Protein AF-A0A950HT19-F1 (afdb_monomer)

Mean predicted aligned error: 2.62 Å

Secondary structure (DSSP, 8-state):
--SS--PPTT-TTHHHHHHS-BTTTB---SGGG-SS-TTSSHHHHHHHHHHHHHHHHT-

Radius of gyration: 11.8 Å; Cα contacts (8 Å, |Δi|>4): 83; chains: 1; bounding box: 31×19×30 Å

Sequence (59 aa):
LGSYSHALPGHADARSALAAPIDERIFFAGEACSPHDFSTAHGAYEPGVAAARAFLASR

pLDDT: mean 95.3, std 5.58, range [62.78, 98.12]

Foldseek 3Di:
DDQWDDADVPGLCVLCVQQDADPLPRGDAALSNQSPRGSDPVSRVVSVVVRVVSNVVSD

Nearest PDB structures (foldseek):
  7xe2-assembly1_A  TM=9.228E-01  e=2.335E-02  Homo sapiens
  7xe3-assembly1_A  TM=9.365E-01  e=2.661E-02  Homo sapiens
  4hsu-assembly1_A  TM=9.357E-01  e=3.032E-02  Homo sapiens
  4fwe-assembly1_A  TM=9.415E-01  e=3.237E-02  Homo sapiens
  4gur-assembly1_A  TM=9.376E-01  e=3.938E-02  Homo sapiens

Solvent-accessible surface area (backbone atoms only — not comparable to full-atom values): 3440 Å² total; per-residue (Å²): 140,84,92,66,64,79,64,57,95,95,39,68,66,53,17,61,65,56,38,50,58,48,91,74,74,47,70,40,58,26,19,62,37,27,90,82,38,48,63,37,72,67,19,20,47,56,36,37,54,50,34,53,52,51,52,64,69,64,104

Structure (mmCIF, N/CA/C/O backbone):
data_AF-A0A950HT19-F1
#
_entry.id   AF-A0A950HT19-F1
#
loop_
_atom_site.group_PDB
_atom_site.id
_atom_site.type_symbol
_atom_site.label_atom_i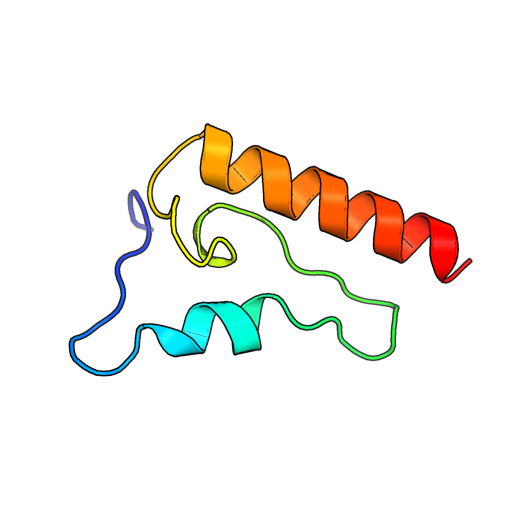d
_atom_site.label_alt_id
_atom_site.label_comp_id
_atom_site.label_asym_id
_atom_site.label_entity_id
_atom_site.label_seq_id
_atom_site.pdbx_PDB_ins_code
_atom_site.Cartn_x
_atom_site.Cartn_y
_atom_site.Cartn_z
_atom_site.occupancy
_atom_site.B_iso_or_equiv
_atom_site.auth_seq_id
_atom_site.auth_comp_id
_atom_site.auth_asym_id
_atom_site.auth_atom_id
_atom_site.pdbx_PDB_model_num
ATOM 1 N N . LEU A 1 1 ? 15.679 -9.356 3.284 1.00 62.78 1 LEU A N 1
ATOM 2 C CA . LEU A 1 1 ? 15.846 -7.889 3.421 1.00 62.78 1 LEU A CA 1
ATOM 3 C C . LEU A 1 1 ? 16.190 -7.331 2.046 1.00 62.78 1 LEU A C 1
ATOM 5 O O . LEU A 1 1 ? 16.914 -8.000 1.320 1.00 62.78 1 LEU A O 1
ATOM 9 N N . GLY A 1 2 ? 15.634 -6.178 1.682 1.00 89.38 2 GLY A N 1
ATOM 10 C CA . GLY A 1 2 ? 15.808 -5.509 0.386 1.00 89.38 2 GLY A CA 1
ATOM 11 C C . GLY A 1 2 ? 15.652 -3.992 0.549 1.00 89.38 2 GLY A C 1
ATOM 12 O O . GLY A 1 2 ? 15.543 -3.529 1.683 1.00 89.38 2 GLY A O 1
ATOM 13 N N . SER A 1 3 ? 15.660 -3.232 -0.551 1.00 94.31 3 SER A N 1
ATOM 14 C CA . SER A 1 3 ? 15.543 -1.763 -0.532 1.00 94.31 3 SER A CA 1
ATOM 15 C C . SER A 1 3 ? 14.109 -1.274 -0.754 1.00 94.31 3 SER A C 1
ATOM 17 O O . SER A 1 3 ? 13.515 -0.677 0.135 1.00 94.31 3 SER A O 1
ATOM 19 N N . TYR A 1 4 ? 13.556 -1.534 -1.936 1.00 92.69 4 TYR A N 1
ATOM 20 C CA . TYR A 1 4 ? 12.240 -1.082 -2.385 1.00 92.69 4 TYR A CA 1
ATOM 21 C C . TYR A 1 4 ? 11.617 -2.113 -3.329 1.00 92.69 4 TYR A C 1
ATOM 23 O O . TYR A 1 4 ? 12.325 -2.921 -3.936 1.00 92.69 4 TYR A O 1
ATOM 31 N N . SER A 1 5 ? 10.290 -2.101 -3.444 1.00 93.25 5 SER A N 1
ATOM 32 C CA . SER A 1 5 ? 9.552 -3.043 -4.279 1.00 93.25 5 SER A CA 1
ATOM 33 C C . SER A 1 5 ? 9.678 -2.725 -5.767 1.00 93.25 5 SER A C 1
ATOM 35 O O . SER A 1 5 ? 9.767 -1.569 -6.172 1.00 93.25 5 SER A O 1
ATOM 37 N N . HIS A 1 6 ? 9.597 -3.759 -6.597 1.00 94.31 6 HIS A N 1
ATOM 38 C CA . HIS A 1 6 ? 9.379 -3.644 -8.033 1.00 94.31 6 HIS A CA 1
ATOM 39 C C . HIS A 1 6 ? 8.492 -4.808 -8.473 1.00 94.31 6 HIS A C 1
ATOM 41 O O . HIS A 1 6 ? 8.666 -5.930 -7.993 1.00 94.31 6 HIS A O 1
ATOM 47 N N . ALA A 1 7 ? 7.529 -4.548 -9.355 1.00 95.56 7 ALA A N 1
ATOM 48 C CA . ALA A 1 7 ? 6.686 -5.605 -9.894 1.00 95.56 7 ALA A CA 1
ATOM 49 C C . ALA A 1 7 ? 7.477 -6.420 -10.922 1.00 95.56 7 ALA A C 1
ATOM 51 O O . ALA A 1 7 ? 8.152 -5.856 -11.779 1.00 95.56 7 ALA A O 1
ATOM 52 N N . LEU A 1 8 ? 7.372 -7.747 -10.871 1.00 96.38 8 LEU A N 1
ATOM 53 C CA . LEU A 1 8 ? 7.857 -8.575 -11.974 1.00 96.38 8 LEU A CA 1
ATOM 54 C C . LEU A 1 8 ? 7.056 -8.255 -13.255 1.00 96.38 8 LEU A C 1
ATOM 56 O O . LEU A 1 8 ? 5.895 -7.837 -13.152 1.00 96.38 8 LEU A O 1
ATOM 60 N N . PRO A 1 9 ? 7.625 -8.455 -14.46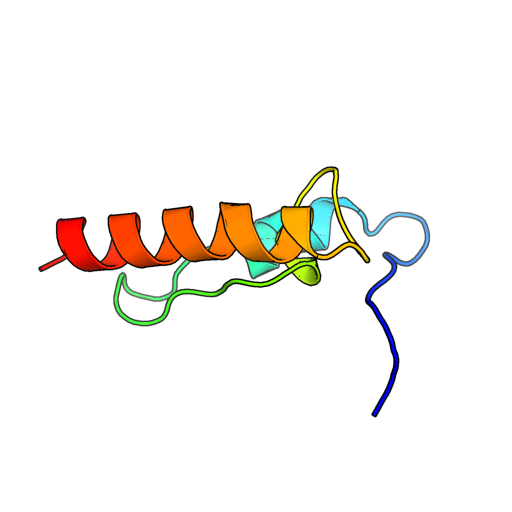0 1.00 97.19 9 PRO A N 1
ATOM 61 C CA . PRO A 1 9 ? 6.888 -8.266 -15.706 1.00 97.19 9 PRO A CA 1
ATOM 62 C C . PRO A 1 9 ? 5.546 -9.012 -15.689 1.00 97.19 9 PRO A C 1
ATOM 64 O O . PRO A 1 9 ? 5.500 -10.199 -15.378 1.00 97.19 9 PRO A O 1
ATOM 67 N N . GLY A 1 10 ? 4.454 -8.304 -15.990 1.00 97.62 10 GLY A N 1
ATOM 68 C 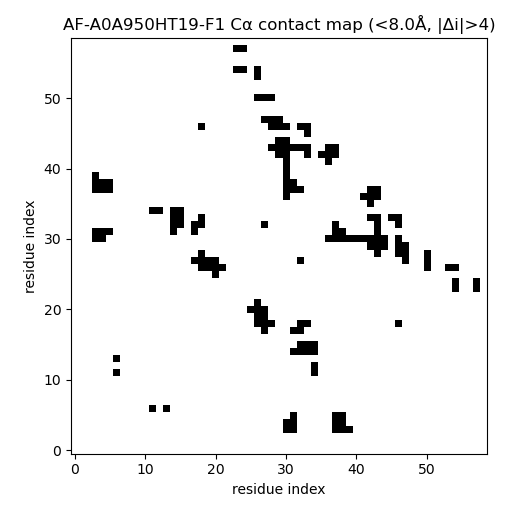CA . GLY A 1 10 ? 3.091 -8.852 -15.954 1.00 97.62 10 GLY A CA 1
ATOM 69 C C . GLY A 1 10 ? 2.404 -8.856 -14.579 1.00 97.62 10 GLY A C 1
ATOM 70 O O . GLY A 1 10 ? 1.262 -9.288 -14.493 1.00 97.62 10 GLY A O 1
ATOM 71 N N . HIS A 1 11 ? 3.046 -8.355 -13.516 1.00 96.81 11 HIS A N 1
ATOM 72 C CA . HIS A 1 11 ? 2.513 -8.386 -12.144 1.00 96.81 11 HIS A CA 1
ATOM 73 C C . HIS A 1 11 ? 2.255 -7.000 -11.528 1.00 96.81 11 HIS A C 1
ATOM 75 O O . HIS A 1 11 ? 2.207 -6.870 -10.305 1.00 96.81 11 HIS A O 1
ATOM 81 N N . ALA A 1 12 ? 2.089 -5.954 -12.341 1.00 95.62 12 ALA A N 1
ATOM 82 C CA . ALA A 1 12 ? 1.822 -4.603 -11.834 1.00 95.62 12 ALA A CA 1
ATOM 83 C C . ALA A 1 12 ? 0.553 -4.544 -10.955 1.00 95.62 12 ALA A C 1
ATOM 85 O O . ALA A 1 12 ? 0.559 -3.906 -9.902 1.00 95.62 12 ALA A O 1
ATOM 86 N N . ASP A 1 13 ? -0.487 -5.296 -11.322 1.00 96.12 13 ASP A N 1
ATOM 87 C CA . ASP A 1 13 ? -1.784 -5.293 -10.630 1.00 96.12 13 ASP A CA 1
ATOM 88 C C . ASP A 1 13 ? -1.744 -5.928 -9.231 1.00 96.12 13 ASP A C 1
ATOM 90 O O . ASP A 1 13 ? -2.637 -5.697 -8.413 1.00 96.12 13 ASP A O 1
ATOM 94 N N . ALA A 1 14 ? -0.682 -6.674 -8.896 1.00 96.75 14 ALA A N 1
ATOM 95 C CA . ALA A 1 14 ? -0.515 -7.278 -7.573 1.00 96.75 14 ALA A CA 1
ATOM 96 C C . ALA A 1 14 ? -0.506 -6.232 -6.442 1.00 96.75 14 ALA A C 1
ATOM 98 O O . ALA A 1 14 ? -0.855 -6.549 -5.306 1.00 96.75 14 ALA A O 1
ATOM 99 N N . ARG A 1 15 ? -0.159 -4.975 -6.748 1.00 96.56 15 ARG A N 1
ATOM 100 C CA . ARG A 1 15 ? -0.208 -3.862 -5.788 1.00 96.56 15 ARG A CA 1
ATOM 101 C C . ARG A 1 15 ? -1.626 -3.570 -5.310 1.00 96.56 15 ARG A C 1
ATOM 103 O O . ARG A 1 15 ? -1.824 -3.332 -4.124 1.00 96.56 15 ARG A O 1
ATOM 110 N N . SER A 1 16 ? -2.609 -3.638 -6.211 1.00 95.56 16 SER A N 1
ATOM 111 C CA . SER A 1 16 ? -4.018 -3.434 -5.860 1.00 95.56 16 SER A CA 1
ATOM 112 C C . SER A 1 16 ? -4.520 -4.550 -4.947 1.00 95.56 16 SER A C 1
ATOM 114 O O . SER A 1 16 ? -5.175 -4.271 -3.946 1.00 95.56 16 SER A O 1
ATOM 116 N N . ALA A 1 17 ? -4.136 -5.797 -5.236 1.00 96.69 17 ALA A N 1
ATOM 117 C CA . ALA A 1 17 ? -4.450 -6.930 -4.371 1.00 96.69 17 ALA A CA 1
ATOM 118 C C . ALA A 1 17 ? -3.806 -6.789 -2.980 1.00 96.69 17 ALA A C 1
ATOM 120 O O . ALA A 1 17 ? -4.465 -7.042 -1.978 1.00 96.69 17 ALA A O 1
ATOM 121 N N . LEU A 1 18 ? -2.545 -6.344 -2.908 1.00 97.00 18 LEU A N 1
ATOM 122 C CA . LEU A 1 18 ? -1.852 -6.086 -1.642 1.00 97.00 18 LEU A CA 1
ATOM 123 C C . LEU A 1 18 ? -2.514 -4.966 -0.826 1.00 97.00 18 LEU A C 1
ATOM 125 O O . LEU A 1 18 ? -2.557 -5.054 0.396 1.00 97.00 18 LEU A O 1
ATOM 129 N N . ALA A 1 19 ? -3.019 -3.922 -1.484 1.00 97.06 19 ALA A N 1
ATOM 130 C CA . ALA A 1 19 ? -3.655 -2.783 -0.825 1.00 97.06 19 ALA A CA 1
ATOM 131 C C . ALA A 1 19 ? -5.052 -3.098 -0.249 1.00 97.06 19 ALA A C 1
ATOM 133 O O . ALA A 1 19 ? -5.593 -2.293 0.511 1.00 97.06 19 ALA A O 1
ATOM 134 N N . ALA A 1 20 ? -5.655 -4.237 -0.605 1.00 96.62 20 ALA A N 1
ATOM 135 C CA . ALA A 1 20 ? -6.984 -4.607 -0.137 1.00 96.62 20 ALA A CA 1
ATOM 136 C C . ALA A 1 20 ? -6.977 -4.962 1.368 1.00 96.62 20 ALA A C 1
ATOM 138 O O . ALA A 1 20 ? -6.126 -5.736 1.814 1.00 96.62 20 ALA A O 1
ATOM 139 N N . PRO A 1 21 ? -7.919 -4.434 2.173 1.00 96.75 21 PRO A N 1
ATOM 140 C CA . PRO A 1 21 ? -8.022 -4.788 3.584 1.00 96.75 21 PRO A CA 1
ATOM 141 C C . PRO A 1 21 ? -8.578 -6.206 3.777 1.00 96.75 21 PRO A C 1
ATOM 143 O O . PRO A 1 21 ? -9.331 -6.713 2.946 1.00 96.75 21 PRO A O 1
ATOM 146 N N . ILE A 1 22 ? -8.256 -6.824 4.916 1.00 97.88 22 ILE A N 1
ATOM 147 C CA . ILE A 1 22 ? -8.803 -8.124 5.334 1.00 97.88 22 ILE A CA 1
ATOM 148 C C . ILE A 1 22 ? -9.77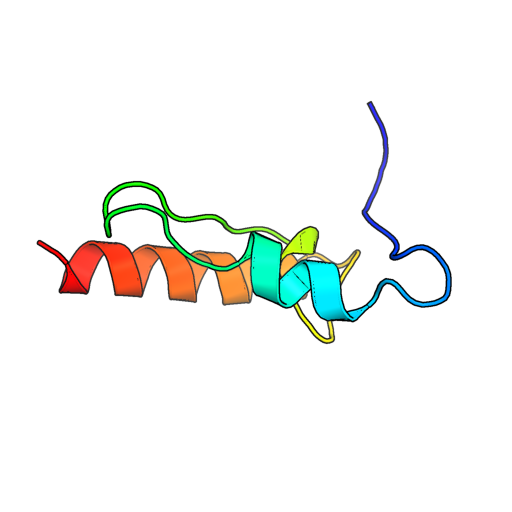9 -7.899 6.486 1.00 97.88 22 ILE A C 1
ATOM 150 O O . ILE A 1 22 ? -9.401 -7.344 7.524 1.00 97.88 22 ILE A O 1
ATOM 154 N N . ASP A 1 23 ? -11.024 -8.345 6.297 1.00 95.94 23 ASP A N 1
ATOM 155 C CA . ASP A 1 23 ? -12.122 -8.283 7.273 1.00 95.94 23 ASP A CA 1
ATOM 156 C C . ASP A 1 23 ? -12.317 -6.904 7.925 1.00 95.94 23 ASP A C 1
ATOM 158 O O . ASP A 1 23 ? -12.703 -6.829 9.090 1.00 95.94 23 ASP A O 1
ATOM 162 N N . GLU A 1 24 ? -11.966 -5.820 7.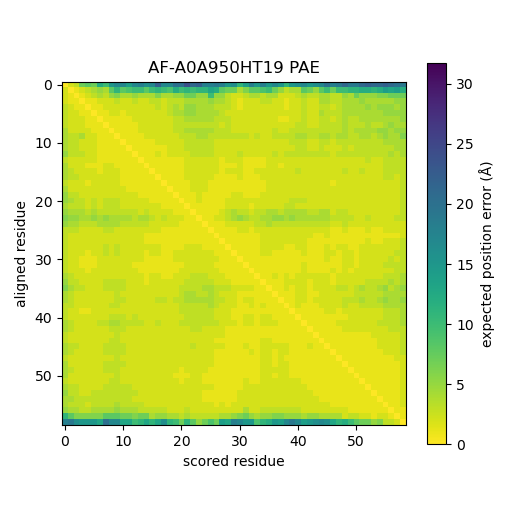218 1.00 94.25 24 GLU A N 1
ATOM 163 C CA . GLU A 1 24 ? -11.979 -4.439 7.741 1.00 94.25 24 GLU A CA 1
ATOM 164 C C . GLU A 1 24 ? -11.233 -4.279 9.083 1.00 94.25 24 GLU A C 1
ATOM 166 O O . GLU A 1 24 ? -11.488 -3.373 9.876 1.00 94.25 24 GLU A O 1
ATOM 171 N N . ARG A 1 25 ? -10.289 -5.188 9.346 1.00 95.75 25 ARG A N 1
ATOM 172 C CA . ARG A 1 25 ? -9.524 -5.278 10.594 1.00 95.75 25 ARG A CA 1
ATOM 173 C C . ARG A 1 25 ? -8.032 -5.148 10.360 1.00 95.75 25 ARG A C 1
ATOM 175 O O . ARG A 1 25 ? -7.333 -4.579 11.194 1.00 95.75 25 ARG A O 1
ATOM 182 N N . ILE A 1 26 ? -7.545 -5.670 9.238 1.00 97.25 26 ILE A N 1
ATOM 183 C CA . ILE A 1 26 ? -6.143 -5.575 8.838 1.00 97.25 26 ILE A CA 1
ATOM 184 C C . ILE A 1 26 ? -6.073 -4.728 7.576 1.00 97.25 26 ILE A C 1
ATOM 186 O O . ILE A 1 26 ? -6.696 -5.050 6.566 1.00 97.25 26 ILE A O 1
ATOM 190 N N . PHE A 1 27 ? -5.290 -3.658 7.643 1.00 98.00 27 PHE A N 1
ATOM 191 C CA . PHE A 1 27 ? -5.083 -2.721 6.548 1.00 98.00 27 PHE A CA 1
ATOM 192 C C . PHE A 1 27 ? -3.606 -2.726 6.166 1.00 98.00 27 PHE A C 1
ATOM 194 O O . PHE A 1 27 ? -2.736 -2.735 7.041 1.00 98.00 27 PHE A O 1
ATOM 201 N N . PHE A 1 28 ? -3.327 -2.711 4.867 1.00 97.69 28 PHE A N 1
ATOM 202 C CA . PHE A 1 28 ? -1.970 -2.674 4.332 1.00 97.69 28 PHE A CA 1
ATOM 203 C C . PHE A 1 28 ? -1.643 -1.279 3.810 1.00 97.69 28 PHE A C 1
ATOM 205 O O . PHE A 1 28 ? -2.498 -0.574 3.278 1.00 97.69 28 PHE A O 1
ATOM 212 N N . ALA A 1 29 ? -0.390 -0.877 3.989 1.00 97.69 29 ALA A N 1
ATOM 213 C CA . ALA A 1 29 ? 0.123 0.411 3.557 1.00 97.69 29 ALA A CA 1
ATOM 214 C C . ALA A 1 29 ? 1.613 0.314 3.211 1.00 97.69 29 ALA A C 1
ATOM 216 O O . ALA A 1 29 ? 2.280 -0.678 3.512 1.00 97.69 29 ALA A O 1
ATOM 217 N N . GLY A 1 30 ? 2.137 1.380 2.610 1.00 97.25 30 GLY A N 1
ATOM 218 C CA . GLY A 1 30 ? 3.528 1.492 2.182 1.00 97.25 30 GLY A CA 1
ATOM 219 C C . GLY A 1 30 ? 3.664 1.546 0.664 1.00 97.25 30 GLY A C 1
ATOM 220 O O . GLY A 1 30 ? 2.692 1.367 -0.067 1.00 97.25 30 GLY A O 1
ATOM 221 N N . GLU A 1 31 ? 4.889 1.788 0.190 1.00 97.75 31 GLU A N 1
ATOM 222 C CA . GLU A 1 31 ? 5.155 2.052 -1.235 1.00 97.75 31 GLU A CA 1
ATOM 223 C C . GLU A 1 31 ? 4.706 0.911 -2.148 1.00 97.75 31 GLU A C 1
ATOM 225 O O . GLU A 1 31 ? 4.224 1.148 -3.253 1.00 97.75 31 GLU A O 1
ATOM 230 N N . ALA A 1 32 ? 4.762 -0.328 -1.650 1.00 97.31 32 ALA A N 1
ATOM 231 C CA . ALA A 1 32 ? 4.362 -1.496 -2.416 1.00 97.31 32 ALA A CA 1
ATOM 232 C C . ALA A 1 32 ? 2.860 -1.514 -2.753 1.00 97.31 32 ALA A C 1
ATOM 234 O O . ALA A 1 32 ? 2.473 -2.159 -3.728 1.00 97.31 32 ALA A O 1
ATOM 235 N N . CYS A 1 33 ? 2.043 -0.791 -1.980 1.00 97.25 33 CYS A N 1
ATOM 236 C CA . CYS A 1 33 ? 0.603 -0.641 -2.183 1.00 97.25 33 CYS A CA 1
ATOM 237 C C . CYS A 1 33 ? 0.254 0.507 -3.147 1.00 97.25 33 CYS A C 1
ATOM 239 O O . CYS A 1 33 ? -0.908 0.633 -3.526 1.00 97.25 33 CYS A O 1
ATOM 241 N N . SER A 1 34 ? 1.215 1.355 -3.542 1.00 96.56 34 SER A N 1
ATOM 242 C CA . SER A 1 34 ? 0.942 2.462 -4.464 1.00 96.56 34 SER A CA 1
ATOM 243 C C . SER A 1 34 ? 0.898 1.978 -5.918 1.00 96.56 34 SER A C 1
ATOM 245 O O . SER A 1 34 ? 1.860 1.357 -6.375 1.00 96.56 34 SER A O 1
ATOM 247 N N . PRO A 1 35 ? -0.167 2.276 -6.685 1.00 93.75 35 PRO A N 1
ATOM 248 C CA . PRO A 1 35 ? -0.269 1.856 -8.082 1.00 93.75 35 PRO A CA 1
ATOM 249 C C . PRO A 1 35 ? 0.752 2.554 -8.992 1.00 93.75 35 PRO A C 1
ATOM 251 O O . PRO A 1 35 ? 1.188 1.967 -9.983 1.00 93.75 35 PRO A O 1
ATOM 254 N N . HIS A 1 36 ? 1.147 3.786 -8.658 1.00 94.50 36 HIS A N 1
ATOM 255 C CA . HIS A 1 36 ? 1.950 4.642 -9.539 1.00 94.50 36 HIS A CA 1
ATOM 256 C C . HIS A 1 36 ? 3.264 5.111 -8.909 1.00 94.50 36 HIS A C 1
ATOM 258 O O . HIS A 1 36 ? 4.261 5.232 -9.613 1.00 94.50 36 HIS A O 1
ATOM 264 N N . ASP A 1 37 ? 3.298 5.296 -7.591 1.00 96.00 37 ASP A N 1
ATOM 265 C CA . ASP A 1 37 ? 4.425 5.902 -6.874 1.00 96.00 37 ASP A CA 1
ATOM 266 C C . ASP A 1 37 ? 5.230 4.879 -6.060 1.00 96.00 37 ASP A C 1
ATOM 268 O O . ASP A 1 37 ? 5.777 5.169 -4.995 1.00 96.00 37 ASP A O 1
ATOM 272 N N . PHE A 1 38 ? 5.314 3.645 -6.545 1.00 94.31 38 PHE A N 1
ATOM 273 C CA . PHE A 1 38 ? 6.111 2.608 -5.898 1.00 94.31 38 PHE A CA 1
ATOM 274 C C . PHE A 1 38 ? 7.606 2.963 -5.849 1.00 94.31 38 PHE A C 1
ATOM 276 O O . PHE A 1 38 ? 8.119 3.748 -6.641 1.00 94.31 38 PHE A O 1
ATOM 283 N N . SER A 1 39 ? 8.316 2.365 -4.895 1.00 96.25 39 SER A N 1
ATOM 284 C CA . SER A 1 39 ? 9.727 2.624 -4.577 1.00 96.25 39 SER A CA 1
ATOM 285 C C . SER A 1 39 ? 10.044 4.036 -4.060 1.00 96.25 39 SER A C 1
ATOM 287 O O . SER A 1 39 ? 11.218 4.390 -3.947 1.00 96.25 39 SER A O 1
ATOM 289 N N . THR A 1 40 ? 9.033 4.841 -3.716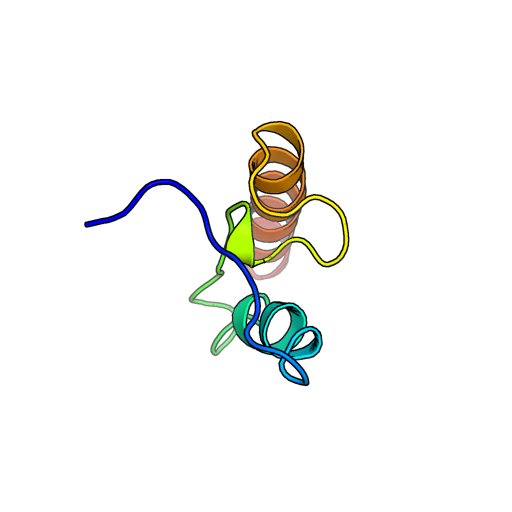 1.00 96.88 40 THR A N 1
ATOM 290 C CA . THR A 1 40 ? 9.210 6.228 -3.257 1.00 96.88 40 THR A CA 1
ATOM 291 C C . THR A 1 40 ? 8.671 6.461 -1.846 1.00 96.88 40 THR A C 1
ATOM 293 O O . THR A 1 40 ? 7.828 5.718 -1.342 1.00 96.88 40 THR A O 1
ATOM 296 N N . ALA A 1 41 ? 9.140 7.530 -1.197 1.00 97.00 41 ALA A N 1
ATOM 297 C CA . ALA A 1 41 ? 8.636 7.932 0.115 1.00 97.00 41 ALA A CA 1
ATOM 298 C C . ALA A 1 41 ? 7.201 8.487 0.052 1.00 97.00 41 ALA A C 1
ATOM 300 O O . ALA A 1 41 ? 6.383 8.161 0.912 1.00 97.00 41 ALA A O 1
ATOM 301 N N . HIS A 1 42 ? 6.863 9.291 -0.964 1.00 95.56 42 HIS A N 1
ATOM 302 C CA . HIS A 1 42 ? 5.507 9.835 -1.110 1.00 95.56 42 HIS A CA 1
ATOM 303 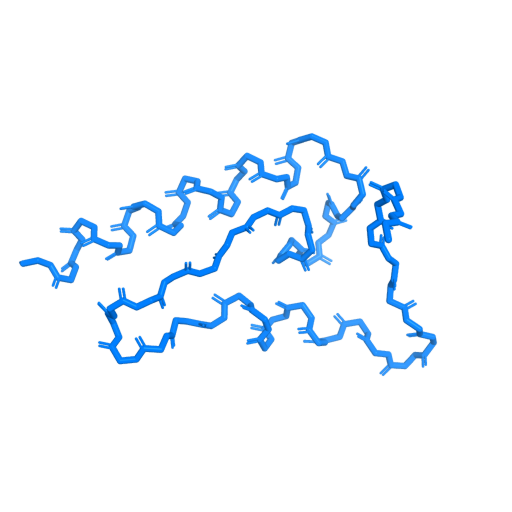C C . HIS A 1 42 ? 4.490 8.740 -1.438 1.00 95.56 42 HIS A C 1
ATOM 305 O O . HIS A 1 42 ? 3.409 8.726 -0.852 1.00 95.56 42 HIS A O 1
ATOM 311 N N . GLY A 1 43 ? 4.873 7.754 -2.252 1.00 96.19 43 GLY A N 1
ATOM 312 C CA . GLY A 1 43 ? 4.049 6.577 -2.505 1.00 96.19 43 GLY A CA 1
ATOM 313 C C . GLY A 1 43 ? 3.900 5.642 -1.308 1.00 96.19 43 GLY A C 1
ATOM 314 O O . GLY A 1 43 ? 3.012 4.801 -1.321 1.00 96.19 43 GLY A O 1
ATOM 315 N N . ALA A 1 44 ? 4.705 5.776 -0.250 1.00 97.62 44 ALA A N 1
ATOM 316 C CA . ALA A 1 44 ? 4.426 5.122 1.030 1.00 97.62 44 ALA A CA 1
ATOM 317 C C . ALA A 1 44 ? 3.459 5.933 1.906 1.00 97.62 44 ALA A C 1
ATOM 319 O O . ALA A 1 44 ? 2.637 5.356 2.620 1.00 97.62 44 ALA A O 1
ATOM 320 N N . TYR A 1 45 ? 3.561 7.263 1.848 1.00 98.12 45 TYR A N 1
ATOM 321 C CA . TYR A 1 45 ? 2.762 8.180 2.654 1.00 98.12 45 TYR A CA 1
ATOM 322 C C . TYR A 1 45 ? 1.276 8.132 2.290 1.00 98.12 45 TYR A C 1
ATOM 324 O O . TYR A 1 45 ? 0.438 7.945 3.173 1.00 98.12 45 TYR A O 1
ATOM 332 N N . GLU A 1 46 ? 0.941 8.271 1.005 1.00 97.19 46 GLU A N 1
ATOM 333 C CA . GLU A 1 46 ? -0.455 8.364 0.568 1.00 97.19 46 GLU A CA 1
ATOM 334 C C . GLU A 1 46 ? -1.273 7.094 0.892 1.00 97.19 46 GLU A C 1
ATOM 336 O O . GLU A 1 46 ? -2.306 7.227 1.560 1.00 97.19 46 GLU A O 1
ATOM 341 N N . PRO A 1 47 ? -0.811 5.862 0.573 1.00 96.69 47 PRO A N 1
ATOM 342 C CA . PRO A 1 47 ? -1.490 4.642 1.010 1.00 96.69 47 PRO A CA 1
ATOM 343 C C . PRO A 1 47 ? -1.575 4.514 2.535 1.00 96.69 47 PRO A C 1
ATOM 345 O O . PRO A 1 47 ? -2.551 3.980 3.051 1.00 96.69 47 PRO A O 1
ATOM 348 N N . GLY A 1 48 ? -0.589 5.035 3.274 1.00 97.81 48 GLY A N 1
ATOM 349 C CA . GLY A 1 48 ? -0.620 5.075 4.738 1.00 97.81 48 GLY A CA 1
ATOM 350 C C . GLY A 1 48 ? -1.764 5.927 5.284 1.00 97.81 48 GLY A C 1
ATOM 351 O O . GLY A 1 48 ? -2.509 5.483 6.158 1.00 97.81 48 GLY A O 1
ATOM 352 N N . VAL A 1 49 ? -1.952 7.129 4.736 1.00 98.12 49 VAL A N 1
ATOM 353 C CA . VAL A 1 49 ? -3.082 7.994 5.102 1.00 98.12 49 VAL A CA 1
ATOM 354 C C . VAL A 1 49 ? -4.409 7.344 4.708 1.00 98.12 49 VAL A C 1
ATOM 356 O O . VAL A 1 49 ? -5.356 7.378 5.496 1.00 98.12 49 VAL A O 1
ATOM 359 N N . ALA A 1 50 ? -4.487 6.732 3.524 1.00 96.94 50 ALA A N 1
ATOM 360 C CA . ALA A 1 50 ? -5.687 6.039 3.062 1.00 96.94 50 ALA A CA 1
ATOM 361 C C . ALA A 1 50 ? -6.072 4.870 3.987 1.00 96.94 50 ALA A C 1
ATOM 363 O O . ALA A 1 50 ? -7.214 4.806 4.442 1.00 96.94 50 ALA A O 1
ATOM 364 N N . ALA A 1 51 ? -5.115 4.008 4.346 1.00 97.50 51 ALA A N 1
ATOM 365 C CA . ALA A 1 51 ? -5.324 2.898 5.274 1.00 97.50 51 ALA A CA 1
ATOM 366 C C . ALA A 1 51 ? -5.778 3.380 6.663 1.00 97.50 51 ALA A C 1
ATOM 368 O O . ALA A 1 51 ? -6.719 2.830 7.234 1.00 97.50 51 ALA A O 1
ATOM 369 N N . ALA A 1 52 ? -5.169 4.450 7.187 1.00 97.75 52 ALA A N 1
ATOM 370 C CA . ALA A 1 52 ? -5.572 5.034 8.466 1.00 97.75 52 ALA A CA 1
ATOM 371 C C . ALA A 1 52 ? -7.006 5.588 8.429 1.00 97.75 52 ALA A C 1
ATOM 373 O O . ALA A 1 52 ? -7.770 5.397 9.374 1.00 97.75 52 ALA A O 1
ATOM 374 N N . ARG A 1 53 ? -7.399 6.253 7.334 1.00 98.00 53 ARG A N 1
ATOM 375 C CA . ARG A 1 53 ? -8.779 6.729 7.146 1.00 98.00 53 ARG A CA 1
ATOM 376 C C . ARG A 1 53 ? -9.770 5.575 7.053 1.00 98.00 53 ARG A C 1
ATOM 378 O O . ARG A 1 53 ? -10.827 5.664 7.668 1.00 98.00 53 ARG A O 1
ATOM 385 N N . ALA A 1 54 ? -9.422 4.512 6.330 1.00 96.56 54 ALA A N 1
ATOM 386 C CA . ALA A 1 54 ? -10.257 3.321 6.218 1.00 96.56 54 ALA A CA 1
ATOM 387 C C . ALA A 1 54 ? -10.490 2.675 7.594 1.00 96.56 54 ALA A C 1
ATOM 389 O O . ALA A 1 54 ? -11.634 2.428 7.956 1.00 9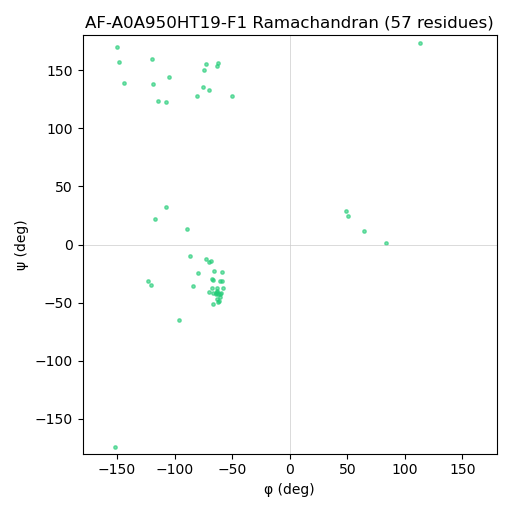6.56 54 ALA A O 1
ATOM 390 N N . PHE A 1 55 ? -9.436 2.529 8.403 1.00 97.00 55 PHE A N 1
ATOM 391 C CA . PHE A 1 55 ? -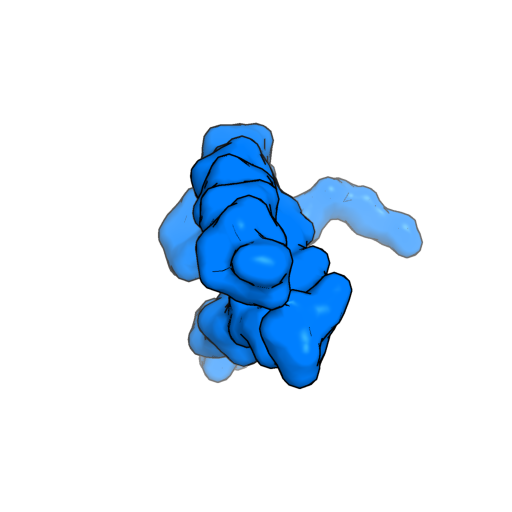9.548 2.043 9.782 1.00 97.00 55 PHE A CA 1
ATOM 392 C C . PHE A 1 55 ? -10.446 2.923 10.667 1.00 97.00 55 PHE A C 1
ATOM 394 O O . PHE A 1 55 ? -11.225 2.421 11.472 1.00 97.00 55 PHE A O 1
ATOM 401 N N . LEU A 1 56 ? -10.338 4.250 10.552 1.00 97.50 56 LEU A N 1
ATOM 402 C CA . LEU A 1 56 ? -11.192 5.162 11.321 1.00 97.50 56 LEU A CA 1
ATOM 403 C C . LEU A 1 56 ? -12.665 5.081 10.899 1.00 97.50 56 LEU A C 1
ATOM 405 O O . LEU A 1 56 ? -13.533 5.320 11.732 1.00 97.50 56 LEU A O 1
ATOM 409 N N . ALA A 1 57 ? -12.939 4.770 9.630 1.00 95.94 57 ALA A N 1
ATOM 410 C CA . ALA A 1 57 ? -14.292 4.611 9.104 1.00 95.94 57 ALA A CA 1
ATOM 411 C C . ALA A 1 57 ? -14.916 3.244 9.435 1.00 95.94 57 ALA A C 1
ATOM 413 O O . ALA A 1 57 ? -16.137 3.143 9.478 1.00 95.94 57 ALA A O 1
ATOM 414 N N . SER A 1 58 ? -14.102 2.214 9.681 1.00 92.44 58 SER A N 1
ATOM 415 C CA . SER A 1 58 ? -14.551 0.860 10.037 1.00 92.44 58 SER A CA 1
ATOM 416 C C . SER A 1 58 ? -14.721 0.642 11.550 1.00 92.44 58 SER A C 1
ATOM 418 O O . SER A 1 58 ? -14.790 -0.502 12.003 1.00 92.44 58 SER A O 1
ATOM 420 N N . ARG A 1 59 ? -14.725 1.723 12.342 1.00 71.38 59 ARG A N 1
ATOM 421 C CA . ARG A 1 59 ? -14.809 1.709 13.811 1.00 71.38 59 ARG A CA 1
ATOM 422 C C . ARG A 1 59 ? -16.212 1.946 14.348 1.00 71.38 59 ARG A C 1
ATOM 424 O O . ARG A 1 59 ? -16.937 2.781 13.769 1.00 71.38 59 ARG A O 1
#